Protein AF-A0A1I7KLM2-F1 (afdb_monomer_lite)

Sequence (116 aa):
MEIRLKRVYLLSVEEAGDYIFTPDGVVVLLENGHFRLYCPNASHNRYRAALNKFTWEELERGVVFRDTGIRLADITPDIHRRGWMDTSSIPALLAHLYQENPKHLHFLRRLVSSPQ

Secondary structure (DSSP, 8-state):
-PPBEEEEEEEEEE-TT--S-EEEEEEEEETTS-EEEE--TTTHHHHHHHHHHS-HHHHHH-EEETTEEEEEEE-HHHHHHTT--BGGGHHHHHHHHHHH-TTTTGGGHHHHSS--

Radius of gyration: 13.84 Å; chains: 1; bounding box: 32×23×38 Å

Foldseek 3Di:
DFWWFPFKWFKFKAAQPRPDTFGFWIWTAIPVRDIDIQGDPVCVVVVVVVPVPDDLVDQQVWDAGPRMIIHIDTPRVVCVVVVQTTPVSVLVVLLVVCVVPVPNSVSSCVSNVDDD

pLDDT: mean 91.65, std 9.65, range [42.0, 98.12]

Structure (mmCIF, N/CA/C/O backbone):
data_AF-A0A1I7KLM2-F1
#
_entry.id   AF-A0A1I7KLM2-F1
#
loop_
_atom_site.group_PDB
_atom_site.id
_atom_site.type_symbol
_atom_site.label_atom_id
_atom_site.label_alt_id
_atom_site.label_comp_id
_atom_site.label_asym_id
_atom_site.label_entity_id
_atom_site.label_seq_id
_atom_site.pdbx_PDB_ins_code
_atom_site.Cartn_x
_atom_site.Cartn_y
_atom_site.Cartn_z
_atom_site.occupancy
_atom_site.B_iso_or_equiv
_atom_site.auth_seq_id
_atom_site.auth_comp_id
_atom_site.auth_asym_id
_atom_site.auth_atom_id
_atom_site.pdbx_PDB_model_num
ATOM 1 N N . MET A 1 1 ? 16.232 8.353 -15.707 1.00 58.91 1 MET A N 1
ATOM 2 C CA . MET A 1 1 ? 16.314 7.266 -14.710 1.00 58.91 1 MET A CA 1
ATOM 3 C C . MET A 1 1 ? 14.901 6.869 -14.362 1.00 58.91 1 MET A C 1
ATOM 5 O O . MET A 1 1 ? 14.142 7.720 -13.917 1.00 58.91 1 MET A O 1
ATOM 9 N N . GLU A 1 2 ? 14.534 5.628 -14.649 1.00 75.25 2 GLU A N 1
ATOM 10 C CA . GLU A 1 2 ? 13.242 5.087 -14.242 1.00 75.25 2 GLU A CA 1
ATOM 11 C C . GLU A 1 2 ? 13.281 4.816 -12.736 1.00 75.25 2 GLU A C 1
ATOM 13 O O . GLU A 1 2 ? 14.256 4.263 -12.226 1.00 75.25 2 GLU A O 1
ATOM 18 N N . ILE A 1 3 ? 12.277 5.296 -12.002 1.00 86.44 3 ILE A N 1
ATOM 19 C CA . ILE A 1 3 ? 12.204 5.071 -10.557 1.00 86.44 3 ILE A CA 1
ATOM 20 C C . ILE A 1 3 ? 11.733 3.634 -10.344 1.00 86.44 3 ILE A C 1
ATOM 22 O O . ILE A 1 3 ? 10.710 3.234 -10.910 1.00 86.44 3 ILE A O 1
ATOM 26 N N . ARG A 1 4 ? 12.459 2.889 -9.511 1.00 92.88 4 ARG A N 1
ATOM 27 C CA . ARG A 1 4 ? 12.127 1.514 -9.138 1.00 92.88 4 ARG A CA 1
ATOM 28 C C . ARG A 1 4 ? 11.270 1.440 -7.885 1.00 92.88 4 ARG A C 1
ATOM 30 O O . ARG A 1 4 ? 11.297 2.319 -7.014 1.00 92.88 4 ARG A O 1
ATOM 37 N N . LEU A 1 5 ? 10.499 0.365 -7.813 1.00 94.44 5 LEU A N 1
ATOM 38 C CA . LEU A 1 5 ? 9.744 -0.032 -6.641 1.00 94.44 5 LEU A CA 1
ATOM 39 C C . LEU A 1 5 ? 10.707 -0.703 -5.660 1.00 94.44 5 LEU A C 1
ATOM 41 O O . LEU A 1 5 ? 11.420 -1.635 -6.015 1.00 94.44 5 LEU A O 1
ATOM 45 N N . LYS A 1 6 ? 10.716 -0.239 -4.416 1.00 95.50 6 LYS A N 1
ATOM 46 C CA . LYS A 1 6 ? 11.459 -0.862 -3.320 1.00 95.50 6 LYS A CA 1
ATOM 47 C C . LYS A 1 6 ? 10.643 -1.974 -2.673 1.00 95.50 6 LYS A C 1
ATOM 49 O O . LYS A 1 6 ? 11.168 -3.057 -2.440 1.00 95.50 6 LYS A O 1
ATOM 54 N N . ARG A 1 7 ? 9.379 -1.686 -2.347 1.00 96.94 7 ARG A N 1
ATOM 55 C CA . ARG A 1 7 ? 8.435 -2.644 -1.760 1.00 96.94 7 ARG A CA 1
ATOM 56 C C . ARG A 1 7 ? 7.014 -2.372 -2.225 1.00 96.94 7 ARG A C 1
ATOM 58 O O . ARG A 1 7 ? 6.655 -1.229 -2.511 1.00 96.94 7 ARG A O 1
ATOM 65 N N . VAL A 1 8 ? 6.203 -3.417 -2.254 1.00 97.12 8 VAL A N 1
ATOM 66 C CA . VAL A 1 8 ? 4.768 -3.337 -2.505 1.00 97.12 8 VAL A CA 1
ATOM 67 C C . VAL A 1 8 ? 4.050 -4.056 -1.380 1.00 97.12 8 VAL A C 1
ATOM 69 O O . VAL A 1 8 ? 4.354 -5.205 -1.072 1.00 97.12 8 VAL A O 1
ATOM 72 N N . TYR A 1 9 ? 3.076 -3.375 -0.794 1.00 98.12 9 TYR A N 1
ATOM 73 C CA . TYR A 1 9 ? 2.285 -3.891 0.304 1.00 98.12 9 TYR A CA 1
ATOM 74 C C . TYR A 1 9 ? 0.807 -3.914 -0.035 1.00 98.12 9 TYR A C 1
ATOM 76 O O . TYR A 1 9 ? 0.273 -2.964 -0.616 1.00 98.12 9 TYR A O 1
ATOM 84 N N . LEU A 1 10 ? 0.137 -4.958 0.434 1.00 97.62 10 LEU A N 1
ATOM 85 C CA . LEU A 1 10 ? -1.303 -4.946 0.619 1.00 97.62 10 LEU A CA 1
ATOM 86 C C . LEU A 1 10 ? -1.599 -4.380 2.013 1.00 97.62 10 LEU A C 1
ATOM 88 O O . LEU A 1 10 ? -1.110 -4.903 3.013 1.00 97.62 10 LEU A O 1
ATOM 92 N N . LEU A 1 11 ? -2.362 -3.292 2.072 1.00 97.75 11 LEU A N 1
ATOM 93 C CA . LEU A 1 11 ? -2.841 -2.704 3.318 1.00 97.75 11 LEU A CA 1
ATOM 94 C C . LEU A 1 11 ? -4.179 -3.339 3.662 1.00 97.75 11 LEU A C 1
ATOM 96 O O . LEU A 1 11 ? -5.137 -3.216 2.898 1.00 97.75 11 LEU A O 1
ATOM 100 N N . SER A 1 12 ? -4.236 -3.972 4.825 1.00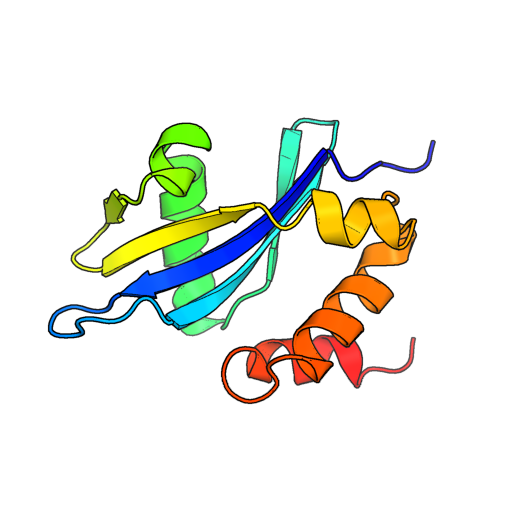 96.81 12 SER A N 1
ATOM 101 C CA . SER A 1 12 ? -5.455 -4.543 5.377 1.00 96.81 12 SER A CA 1
ATOM 102 C C . SER A 1 12 ? -5.849 -3.825 6.656 1.00 96.81 12 SER A C 1
ATOM 104 O O . SER A 1 12 ? -4.989 -3.397 7.433 1.00 96.81 12 SER A O 1
ATOM 106 N N . VAL A 1 13 ? -7.155 -3.719 6.874 1.00 95.00 13 VAL A N 1
ATOM 107 C CA . VAL A 1 13 ? -7.735 -3.100 8.061 1.00 95.00 13 VAL A CA 1
ATOM 108 C C . VAL A 1 13 ? -8.648 -4.055 8.803 1.00 95.00 13 VAL A C 1
ATOM 110 O O . VAL A 1 13 ? -9.310 -4.895 8.201 1.00 95.00 13 VAL A O 1
ATOM 113 N N . GLU A 1 14 ? -8.669 -3.899 10.113 1.00 94.31 14 GLU A N 1
ATOM 114 C CA . GLU A 1 14 ? -9.613 -4.518 11.031 1.00 94.31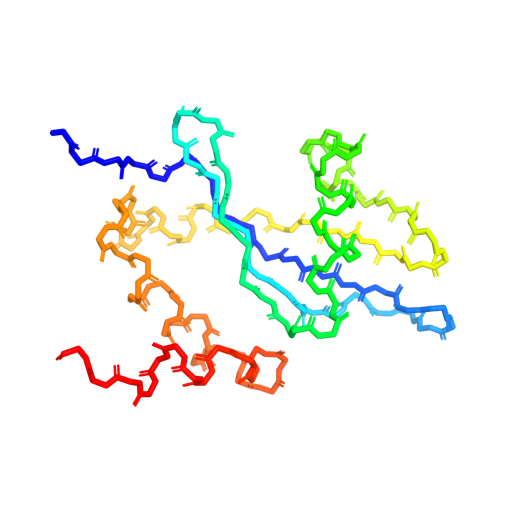 14 GLU A CA 1
ATOM 115 C C . GLU A 1 14 ? -10.363 -3.363 11.701 1.00 94.31 14 GLU A C 1
ATOM 117 O O . GLU A 1 14 ? -9.770 -2.589 12.459 1.00 94.31 14 GLU A O 1
ATOM 122 N N . GLU A 1 15 ? -11.630 -3.159 11.340 1.00 86.12 15 GLU A N 1
ATOM 123 C CA . GLU A 1 15 ? -12.442 -2.122 11.978 1.00 86.12 15 GLU A CA 1
ATOM 124 C C . GLU A 1 15 ? -12.868 -2.575 13.382 1.00 86.12 15 GLU A C 1
ATOM 126 O O . GLU A 1 15 ? -12.842 -3.758 13.724 1.00 86.12 15 GLU A O 1
ATOM 131 N N . ALA A 1 16 ? -13.239 -1.620 14.233 1.00 78.56 16 ALA A N 1
ATOM 132 C CA . ALA A 1 16 ? -13.622 -1.917 15.607 1.00 78.56 16 ALA A CA 1
ATOM 133 C C . ALA A 1 16 ? -14.823 -2.882 15.657 1.00 78.56 16 ALA A C 1
ATOM 135 O O . ALA A 1 16 ? -15.924 -2.542 15.225 1.00 78.56 16 ALA A O 1
ATOM 136 N N . GLY A 1 17 ? -14.609 -4.067 16.230 1.00 74.38 17 GLY A N 1
ATOM 137 C CA . GLY A 1 17 ? -15.625 -5.119 16.331 1.00 74.38 17 GLY A CA 1
ATOM 138 C C . GLY A 1 17 ? -15.564 -6.169 15.219 1.00 74.38 17 GLY A C 1
ATOM 139 O O . GLY A 1 17 ? -16.287 -7.162 15.308 1.00 74.38 17 GLY A O 1
ATOM 140 N N . ASP A 1 18 ? -14.686 -5.994 14.230 1.00 82.00 18 ASP A N 1
ATOM 141 C CA . ASP A 1 18 ? -14.316 -7.060 13.306 1.00 82.00 18 ASP A CA 1
ATOM 142 C C . ASP A 1 18 ? -13.251 -7.970 13.934 1.00 82.00 18 ASP A C 1
ATOM 144 O O . ASP A 1 18 ? -12.533 -7.583 14.853 1.00 82.00 18 ASP A O 1
ATOM 148 N N . TYR A 1 19 ? -13.158 -9.198 13.421 1.00 79.94 19 TYR A N 1
ATOM 149 C CA . TYR A 1 19 ? -12.140 -10.187 13.811 1.00 79.94 19 TYR A CA 1
ATOM 150 C C . TYR A 1 19 ? -11.216 -10.562 12.642 1.00 79.94 19 TYR A C 1
ATOM 152 O O . TYR A 1 19 ? -10.479 -11.549 12.708 1.00 79.94 19 TYR A O 1
ATOM 160 N N . ILE A 1 20 ? -11.334 -9.858 11.510 1.00 87.44 20 ILE A N 1
ATOM 161 C CA . ILE A 1 20 ? -10.683 -10.222 10.250 1.00 87.44 20 ILE A CA 1
ATOM 162 C C . ILE A 1 20 ? -10.089 -8.976 9.600 1.00 87.44 20 ILE A C 1
ATOM 164 O O . ILE A 1 20 ? -10.795 -8.022 9.279 1.00 87.44 20 ILE A O 1
ATOM 168 N N . PHE A 1 21 ? -8.790 -9.045 9.309 1.00 89.12 21 PHE A N 1
ATOM 169 C CA . PHE A 1 21 ? -8.114 -8.063 8.473 1.00 89.12 21 PHE A CA 1
ATOM 170 C C . PHE A 1 21 ? -8.569 -8.187 7.021 1.00 89.12 21 PHE A C 1
ATOM 172 O O . PHE A 1 21 ? -8.287 -9.178 6.343 1.00 89.12 21 PHE A O 1
ATOM 179 N N . THR A 1 22 ? -9.215 -7.141 6.527 1.00 92.62 22 THR A N 1
ATOM 180 C CA . THR A 1 22 ? -9.728 -7.062 5.165 1.00 92.62 22 THR A CA 1
ATOM 181 C C . THR A 1 22 ? -8.860 -6.124 4.326 1.00 92.62 22 THR A C 1
ATOM 183 O O . THR A 1 22 ? -8.578 -5.014 4.777 1.00 92.62 22 THR A O 1
ATOM 186 N N . PRO A 1 23 ? -8.426 -6.517 3.113 1.00 94.50 23 PRO A N 1
ATOM 187 C CA . PRO A 1 23 ? -7.676 -5.625 2.233 1.00 94.50 23 PRO A CA 1
ATOM 188 C C . PRO A 1 23 ? -8.461 -4.349 1.908 1.00 94.50 23 PRO A C 1
ATOM 190 O O . PRO A 1 23 ? -9.594 -4.430 1.438 1.00 94.50 23 PRO A O 1
ATOM 193 N N . ASP A 1 24 ? -7.842 -3.187 2.114 1.00 94.94 24 ASP A N 1
ATOM 194 C CA . ASP A 1 24 ? -8.454 -1.872 1.861 1.00 94.94 24 ASP A CA 1
ATOM 195 C C . ASP A 1 24 ? -7.484 -0.856 1.228 1.00 94.94 24 ASP A C 1
ATOM 197 O O . ASP A 1 24 ? -7.796 0.320 1.029 1.00 94.94 24 ASP A O 1
ATOM 201 N N . GLY A 1 25 ? -6.276 -1.292 0.869 1.00 96.31 25 GLY A N 1
ATOM 202 C CA . GLY A 1 25 ? -5.330 -0.444 0.162 1.00 96.31 25 GLY A CA 1
ATOM 203 C C . GLY A 1 25 ? -4.157 -1.198 -0.446 1.00 96.31 25 GLY A C 1
ATOM 204 O O . GLY A 1 25 ? -3.870 -2.339 -0.102 1.00 96.31 25 GLY A O 1
ATOM 205 N N . VAL A 1 26 ? -3.446 -0.523 -1.341 1.00 97.50 26 VAL A N 1
ATOM 206 C CA . VAL A 1 26 ? -2.153 -0.946 -1.882 1.00 97.50 26 VAL A CA 1
ATOM 207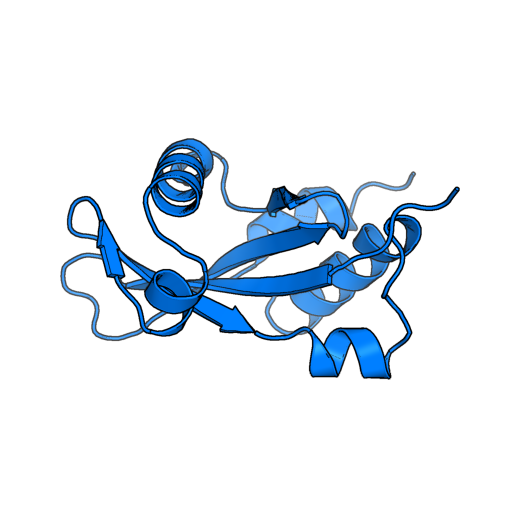 C C . VAL A 1 26 ? -1.160 0.183 -1.642 1.00 97.50 26 VAL A C 1
ATOM 209 O O . VAL A 1 26 ? -1.426 1.336 -1.997 1.00 97.50 26 VAL A O 1
ATOM 212 N N . VAL A 1 27 ? -0.016 -0.138 -1.045 1.00 97.88 27 VAL A N 1
ATOM 213 C CA . VAL A 1 27 ? 1.071 0.816 -0.808 1.00 97.88 27 VAL A CA 1
ATOM 214 C C . VAL A 1 27 ? 2.264 0.422 -1.658 1.00 97.88 27 VAL A C 1
ATOM 216 O O . VAL A 1 27 ? 2.737 -0.707 -1.597 1.00 97.88 27 VAL A O 1
ATOM 219 N N . VAL A 1 28 ? 2.769 1.364 -2.443 1.00 97.50 28 VAL A N 1
ATOM 220 C CA . VAL A 1 28 ? 3.957 1.183 -3.278 1.00 97.50 28 VAL A CA 1
ATOM 221 C C . VAL A 1 28 ? 5.054 2.088 -2.737 1.00 97.50 28 VAL A C 1
ATOM 223 O O . VAL A 1 28 ? 4.956 3.308 -2.856 1.00 97.50 28 VAL A O 1
ATOM 226 N N . LEU A 1 29 ? 6.084 1.500 -2.137 1.00 96.75 29 LEU A N 1
ATOM 227 C CA . LEU A 1 29 ? 7.270 2.199 -1.653 1.00 96.75 29 LEU A CA 1
ATOM 228 C C . LEU A 1 29 ? 8.320 2.242 -2.765 1.00 96.75 29 LEU A C 1
ATOM 230 O O . LEU A 1 29 ? 8.664 1.211 -3.335 1.00 96.75 29 LEU A O 1
ATOM 234 N N . LEU A 1 30 ? 8.839 3.425 -3.064 1.00 95.69 30 LEU A N 1
ATOM 235 C CA . LEU A 1 30 ? 9.847 3.667 -4.095 1.00 95.69 30 LEU A CA 1
ATOM 236 C C . LEU A 1 30 ? 11.256 3.660 -3.485 1.00 95.69 30 LEU A C 1
ATOM 238 O O . LEU A 1 30 ? 11.431 3.901 -2.288 1.00 95.69 30 LEU A O 1
ATOM 242 N N . GLU A 1 31 ? 12.282 3.420 -4.304 1.00 93.69 31 GLU A N 1
ATOM 243 C CA . GLU A 1 31 ? 13.683 3.410 -3.839 1.00 93.69 31 GLU A CA 1
ATOM 244 C C . GLU A 1 31 ? 14.143 4.745 -3.235 1.00 93.69 31 GLU A C 1
ATOM 246 O O . GLU A 1 31 ? 14.966 4.762 -2.325 1.00 93.69 31 GLU A O 1
ATOM 251 N N . ASN A 1 32 ? 13.556 5.860 -3.671 1.00 91.56 32 ASN A N 1
ATOM 252 C CA . ASN A 1 32 ? 13.832 7.195 -3.136 1.00 91.56 32 ASN A CA 1
ATOM 253 C C . ASN A 1 32 ? 13.141 7.486 -1.786 1.00 91.56 32 ASN A C 1
ATOM 255 O O . ASN A 1 32 ? 13.176 8.618 -1.312 1.00 91.56 32 ASN A O 1
ATOM 259 N N . GLY A 1 33 ? 12.479 6.494 -1.181 1.00 88.88 33 GLY A N 1
ATOM 260 C CA . GLY A 1 33 ? 11.810 6.612 0.116 1.00 88.88 33 GLY A CA 1
ATOM 261 C C . GLY A 1 33 ? 10.402 7.210 0.062 1.00 88.88 33 GLY A C 1
ATOM 262 O O . GLY A 1 33 ? 9.690 7.168 1.064 1.00 88.88 33 GLY A O 1
ATOM 263 N N . HIS A 1 34 ? 9.955 7.715 -1.091 1.00 93.75 34 HIS A N 1
ATOM 264 C CA . HIS A 1 34 ? 8.565 8.128 -1.267 1.00 93.75 34 HIS A CA 1
ATOM 265 C C . HIS A 1 34 ? 7.651 6.911 -1.413 1.00 93.75 34 HIS A C 1
ATOM 267 O O . HIS A 1 34 ? 8.039 5.895 -1.983 1.00 93.75 34 HIS A O 1
ATOM 273 N N . PHE A 1 35 ? 6.401 7.033 -0.967 1.00 96.31 35 PHE A N 1
ATOM 274 C CA . PHE A 1 35 ? 5.384 6.010 -1.191 1.00 96.31 35 PHE A CA 1
ATOM 275 C C . PHE A 1 35 ? 4.166 6.570 -1.928 1.00 96.31 35 PHE A C 1
ATOM 277 O O . PHE A 1 35 ? 3.840 7.758 -1.838 1.00 96.31 35 PHE A O 1
ATOM 284 N N . ARG A 1 36 ? 3.470 5.688 -2.644 1.00 96.25 36 ARG A N 1
ATOM 285 C CA . ARG A 1 36 ? 2.149 5.926 -3.232 1.00 96.25 36 ARG A CA 1
ATOM 286 C C . ARG A 1 36 ? 1.131 5.040 -2.526 1.00 96.25 36 ARG A C 1
ATOM 288 O O . ARG A 1 36 ? 1.397 3.865 -2.299 1.00 96.25 36 ARG A O 1
ATOM 295 N N . LEU A 1 37 ? -0.019 5.612 -2.185 1.00 97.12 37 LEU A N 1
ATOM 296 C CA . LEU A 1 37 ? -1.129 4.917 -1.539 1.00 97.12 37 LEU A CA 1
ATOM 297 C C . LEU A 1 37 ? -2.324 4.897 -2.493 1.00 97.12 37 LEU A C 1
ATOM 299 O O . LEU A 1 37 ? -2.777 5.946 -2.949 1.00 97.12 37 LEU A O 1
ATOM 303 N N . TYR A 1 38 ? -2.845 3.704 -2.748 1.00 96.56 38 TYR A N 1
ATOM 304 C CA . TYR A 1 38 ? -4.068 3.474 -3.503 1.00 96.56 38 TYR A CA 1
ATOM 305 C C . TYR A 1 38 ? -5.093 2.858 -2.559 1.00 96.56 38 TYR A C 1
ATOM 307 O O . TYR A 1 38 ? -4.896 1.745 -2.089 1.00 96.56 38 TYR A O 1
ATOM 315 N N . CYS A 1 39 ? -6.165 3.578 -2.251 1.00 95.50 39 CYS A N 1
ATOM 316 C CA . CYS A 1 39 ? -7.213 3.134 -1.331 1.00 95.50 39 CYS A CA 1
ATOM 317 C C . CYS A 1 39 ? -8.527 3.882 -1.627 1.00 95.50 39 CYS A C 1
ATOM 319 O O . CYS A 1 39 ? -8.531 4.802 -2.464 1.00 95.50 39 CYS A O 1
ATOM 321 N N . PRO A 1 40 ? -9.639 3.552 -0.947 1.00 94.00 40 PRO A N 1
ATOM 322 C CA . PRO A 1 40 ? -10.851 4.358 -0.996 1.00 94.00 40 PRO A CA 1
ATOM 323 C C . PRO A 1 40 ? -10.593 5.810 -0.574 1.00 94.00 40 PRO A C 1
ATOM 325 O O . PRO A 1 40 ? -9.812 6.087 0.340 1.00 94.00 40 PRO A O 1
ATOM 328 N N . ASN A 1 41 ? -11.289 6.752 -1.219 1.00 90.25 41 ASN A N 1
ATOM 329 C CA . ASN A 1 41 ? -11.126 8.184 -0.941 1.00 90.25 41 ASN A CA 1
ATOM 330 C C . ASN A 1 41 ? -11.444 8.534 0.523 1.00 90.25 41 ASN A C 1
ATOM 332 O O . ASN A 1 41 ? -10.739 9.346 1.116 1.00 90.25 41 ASN A O 1
ATOM 336 N N . ALA A 1 42 ? -12.472 7.906 1.105 1.00 91.44 42 ALA A N 1
ATOM 337 C CA . ALA A 1 42 ? -12.888 8.149 2.488 1.00 91.44 42 ALA A CA 1
ATOM 338 C C . ALA A 1 42 ? -11.781 7.810 3.504 1.00 91.44 42 ALA A C 1
ATOM 340 O O . ALA A 1 42 ? -11.608 8.515 4.496 1.00 91.44 42 ALA A O 1
ATOM 341 N N . SER A 1 43 ? -10.981 6.781 3.217 1.00 93.12 43 SER A N 1
ATOM 342 C CA . SER A 1 43 ? -9.947 6.277 4.124 1.00 93.12 43 SER A CA 1
ATOM 343 C C . SER A 1 43 ? -8.556 6.868 3.872 1.00 93.12 43 SER A C 1
ATOM 345 O O . SER A 1 43 ? -7.654 6.706 4.696 1.00 93.12 43 SER A O 1
ATOM 347 N N . HIS A 1 44 ? -8.365 7.590 2.762 1.00 94.75 44 HIS A N 1
ATOM 348 C CA . HIS A 1 44 ? -7.047 8.034 2.299 1.00 94.75 44 HIS A CA 1
ATOM 349 C C . HIS A 1 44 ? -6.271 8.843 3.342 1.00 94.75 44 HIS A C 1
ATOM 351 O O . HIS A 1 44 ? -5.104 8.559 3.611 1.00 94.75 44 HIS A O 1
ATOM 357 N N . ASN A 1 45 ? -6.913 9.824 3.981 1.00 95.69 45 ASN A N 1
ATOM 358 C CA . ASN A 1 45 ? -6.244 10.657 4.982 1.00 95.69 45 ASN A CA 1
ATOM 359 C C . ASN A 1 45 ? -5.879 9.867 6.245 1.00 95.69 45 ASN A C 1
ATOM 361 O O . ASN A 1 45 ? -4.814 10.093 6.816 1.00 95.69 45 ASN A O 1
ATOM 365 N N . ARG A 1 46 ? -6.731 8.919 6.658 1.00 95.50 46 ARG A N 1
ATOM 366 C CA . ARG A 1 46 ? -6.489 8.049 7.818 1.00 95.50 46 ARG A CA 1
ATOM 367 C C . ARG A 1 46 ? -5.275 7.156 7.572 1.00 95.50 46 ARG A C 1
ATOM 369 O O . ARG A 1 46 ? -4.352 7.158 8.382 1.00 95.50 46 ARG A O 1
ATOM 376 N N . TYR A 1 47 ? -5.233 6.467 6.433 1.00 96.50 47 TYR A N 1
ATOM 377 C CA . TYR A 1 47 ? -4.126 5.567 6.100 1.00 96.50 47 TYR A CA 1
ATOM 378 C C . TYR A 1 47 ? -2.837 6.326 5.838 1.00 96.50 47 TYR A C 1
ATOM 380 O O . TYR A 1 47 ? -1.796 5.952 6.365 1.00 96.50 47 TYR A O 1
ATOM 388 N N . ARG A 1 48 ? -2.892 7.453 5.123 1.00 97.12 48 ARG A N 1
ATOM 389 C CA . ARG A 1 48 ? -1.720 8.315 4.947 1.00 97.12 48 ARG A CA 1
ATOM 390 C C . ARG A 1 48 ? -1.165 8.794 6.290 1.00 97.12 48 ARG A C 1
ATOM 392 O O . ARG A 1 48 ? 0.050 8.830 6.451 1.00 97.12 48 ARG A O 1
ATOM 399 N N . ALA A 1 49 ? -2.016 9.158 7.249 1.00 97.19 49 ALA A N 1
ATOM 400 C CA . ALA A 1 49 ? -1.562 9.552 8.582 1.00 97.19 49 ALA A CA 1
ATOM 401 C C . ALA A 1 49 ? -0.904 8.383 9.335 1.00 97.19 49 ALA A C 1
ATOM 403 O O . ALA A 1 49 ? 0.155 8.576 9.924 1.00 97.19 49 ALA A O 1
ATOM 404 N N . ALA A 1 50 ? -1.478 7.177 9.268 1.00 96.94 50 ALA A N 1
ATOM 405 C CA . ALA A 1 50 ? -0.892 5.981 9.876 1.00 96.94 50 ALA A CA 1
ATOM 406 C C . ALA A 1 50 ? 0.479 5.636 9.269 1.00 96.94 50 ALA A C 1
ATOM 408 O O . ALA A 1 50 ? 1.448 5.470 10.005 1.00 96.94 50 ALA A O 1
ATOM 409 N N . LEU A 1 51 ? 0.582 5.627 7.934 1.00 97.31 51 LEU A N 1
ATOM 410 C CA . LEU A 1 51 ? 1.816 5.332 7.195 1.00 97.31 51 LEU A CA 1
ATOM 411 C C . LEU A 1 51 ? 2.956 6.321 7.481 1.00 97.31 51 LEU A C 1
ATOM 413 O O . LEU A 1 51 ? 4.117 5.968 7.329 1.00 97.31 51 LEU A O 1
ATOM 417 N N . ASN A 1 52 ? 2.640 7.557 7.878 1.00 96.88 52 ASN A N 1
ATOM 418 C CA . ASN A 1 52 ? 3.651 8.538 8.286 1.00 96.88 52 ASN A CA 1
ATOM 419 C C . ASN A 1 52 ? 3.985 8.476 9.783 1.00 96.88 52 ASN A C 1
ATOM 421 O O . ASN A 1 52 ? 4.997 9.032 10.199 1.00 96.88 52 ASN A O 1
ATOM 425 N N . LYS A 1 53 ? 3.119 7.871 10.604 1.00 97.50 53 LYS A N 1
ATOM 426 C CA . LYS A 1 53 ? 3.285 7.821 12.061 1.00 97.50 53 LYS A CA 1
ATOM 427 C C . LYS A 1 53 ? 4.121 6.626 12.508 1.00 97.50 53 LYS A C 1
ATOM 429 O O . LYS A 1 53 ? 4.890 6.761 13.453 1.00 97.50 53 LYS A O 1
ATOM 434 N N . PHE A 1 54 ? 3.924 5.477 11.871 1.00 97.56 54 PHE A N 1
ATOM 435 C CA . PHE A 1 54 ? 4.555 4.216 12.250 1.00 97.56 54 PHE A CA 1
ATOM 436 C C . PHE A 1 54 ? 5.626 3.813 11.242 1.00 97.56 54 PHE A C 1
ATOM 438 O O . PHE A 1 54 ? 5.554 4.149 10.060 1.00 97.56 54 PHE A O 1
ATOM 445 N N . THR A 1 55 ? 6.613 3.063 11.712 1.00 96.56 55 THR A N 1
ATOM 446 C CA . THR A 1 55 ? 7.623 2.444 10.854 1.00 96.56 55 THR A CA 1
ATOM 447 C C . THR A 1 55 ? 7.016 1.312 10.021 1.00 96.56 55 THR A C 1
ATOM 449 O O . THR A 1 55 ? 6.003 0.714 10.390 1.00 96.56 55 THR A O 1
ATOM 452 N N . TRP A 1 56 ? 7.655 0.970 8.898 1.00 95.81 56 TRP A N 1
ATOM 453 C CA . TRP A 1 56 ? 7.220 -0.149 8.052 1.00 95.81 56 TRP A CA 1
ATOM 454 C C . TRP A 1 56 ? 7.175 -1.477 8.823 1.00 95.81 56 TRP A C 1
ATOM 456 O O . TRP A 1 56 ? 6.223 -2.231 8.674 1.00 95.81 56 TRP A O 1
ATOM 466 N N . GLU A 1 57 ? 8.143 -1.721 9.710 1.00 96.44 57 GLU A N 1
ATOM 467 C CA . GLU A 1 57 ? 8.213 -2.930 10.544 1.00 96.44 57 GLU A CA 1
ATOM 468 C C . GLU A 1 57 ? 7.086 -3.005 11.586 1.00 96.44 57 GLU A C 1
ATOM 470 O O . GLU A 1 57 ? 6.599 -4.085 11.921 1.00 96.44 57 GLU A O 1
ATOM 475 N N . GLU A 1 58 ? 6.658 -1.870 12.141 1.00 97.81 58 GLU A N 1
ATOM 476 C CA . GLU A 1 58 ? 5.475 -1.821 13.009 1.00 97.81 58 GLU A CA 1
ATOM 477 C C . GLU A 1 58 ? 4.206 -2.105 12.208 1.00 97.81 58 GLU A C 1
ATOM 479 O O . GLU A 1 58 ? 3.394 -2.934 12.611 1.00 97.81 58 GLU A O 1
ATOM 484 N N . LEU A 1 59 ? 4.063 -1.479 11.041 1.00 97.38 59 LEU A N 1
ATOM 485 C CA . LEU A 1 59 ? 2.913 -1.676 10.163 1.00 97.38 59 LEU A CA 1
ATOM 486 C C . LEU A 1 59 ? 2.807 -3.123 9.651 1.00 97.38 59 LEU A C 1
ATOM 488 O O . LEU A 1 59 ? 1.703 -3.647 9.542 1.00 97.38 59 LEU A O 1
ATOM 492 N N . GLU A 1 60 ? 3.924 -3.798 9.378 1.00 97.06 60 GLU A N 1
ATOM 493 C CA . GLU A 1 60 ? 3.955 -5.219 8.992 1.00 97.06 60 GLU A CA 1
ATOM 494 C C . GLU A 1 60 ? 3.512 -6.151 10.136 1.00 97.06 60 GLU A C 1
ATOM 496 O O . GLU A 1 60 ? 2.794 -7.137 9.917 1.00 97.06 60 GLU A O 1
ATOM 501 N N . ARG A 1 61 ? 3.896 -5.816 11.376 1.00 96.44 61 ARG A N 1
ATOM 502 C CA . ARG A 1 61 ? 3.446 -6.524 12.588 1.00 96.44 61 ARG A CA 1
ATOM 503 C C . ARG A 1 61 ? 1.976 -6.260 12.914 1.00 96.44 61 ARG A C 1
ATOM 505 O O . ARG A 1 61 ? 1.331 -7.121 13.504 1.00 96.44 61 ARG A O 1
ATOM 512 N N . GLY A 1 62 ? 1.451 -5.121 12.476 1.00 96.06 62 GLY A N 1
ATOM 513 C CA . GLY A 1 62 ? 0.100 -4.660 12.763 1.00 96.06 62 GLY A CA 1
ATOM 514 C C . GLY A 1 62 ? 0.088 -3.657 13.916 1.00 96.06 62 GLY A C 1
ATOM 515 O O . GLY A 1 62 ? 0.718 -3.865 14.953 1.00 96.06 62 GLY A O 1
ATOM 516 N N . VAL A 1 63 ? -0.640 -2.559 13.733 1.00 96.12 63 VAL A N 1
ATOM 517 C CA . VAL A 1 63 ? -0.784 -1.473 14.713 1.00 96.12 63 VAL A CA 1
ATOM 518 C C . VAL A 1 63 ? -2.246 -1.092 14.870 1.00 96.12 63 VAL A C 1
ATOM 520 O O . VAL A 1 63 ? -3.030 -1.236 13.938 1.00 96.12 63 VAL A O 1
ATOM 523 N N . VAL A 1 64 ? -2.609 -0.530 16.019 1.00 95.38 64 VAL A N 1
ATOM 524 C CA . VAL A 1 64 ? -3.916 0.113 16.200 1.00 95.38 64 VAL A CA 1
ATOM 525 C C . VAL A 1 64 ? -3.754 1.619 16.028 1.00 95.38 64 VAL A C 1
ATOM 527 O O . VAL A 1 64 ? -2.917 2.254 16.676 1.00 95.38 64 VAL A O 1
ATOM 530 N N . PHE A 1 65 ? -4.560 2.212 15.152 1.00 95.06 65 PHE A N 1
ATOM 531 C CA . PHE A 1 65 ? -4.564 3.647 14.904 1.00 95.06 65 PHE A CA 1
ATOM 532 C C . PHE A 1 65 ? -5.992 4.179 14.818 1.00 95.06 65 PHE A C 1
ATOM 534 O O . PHE A 1 65 ? -6.700 3.898 13.856 1.00 95.06 65 PHE A O 1
ATOM 541 N N . ARG A 1 66 ? -6.380 5.011 15.797 1.00 92.38 66 ARG A N 1
ATOM 542 C CA . ARG A 1 66 ? -7.742 5.569 15.911 1.00 92.38 66 ARG A CA 1
ATOM 543 C C . ARG A 1 66 ? -8.809 4.465 15.895 1.00 92.38 66 ARG A C 1
ATOM 545 O O . ARG A 1 66 ? -9.715 4.507 15.074 1.00 92.38 66 ARG A O 1
ATOM 552 N N . ASP A 1 67 ? -8.622 3.469 16.759 1.00 90.50 67 ASP A N 1
ATOM 553 C CA . ASP A 1 67 ? -9.513 2.313 16.943 1.00 90.50 67 ASP A CA 1
ATOM 554 C C . ASP A 1 67 ? -9.668 1.380 15.726 1.00 90.50 67 ASP A C 1
ATOM 556 O O . ASP A 1 67 ? -10.464 0.449 15.764 1.00 90.50 67 ASP A O 1
ATOM 560 N N . THR A 1 68 ? -8.860 1.569 14.677 1.00 92.31 68 THR A N 1
ATOM 561 C CA . THR A 1 68 ? -8.759 0.654 13.531 1.00 92.31 68 THR A CA 1
ATOM 562 C C . THR A 1 68 ? -7.418 -0.085 13.585 1.00 92.31 68 THR A C 1
ATOM 564 O O . THR A 1 68 ? -6.358 0.546 13.685 1.00 92.31 68 THR A O 1
ATOM 567 N N . GLY A 1 69 ? -7.441 -1.414 13.492 1.00 95.69 69 GLY A N 1
ATOM 568 C CA . GLY A 1 69 ? -6.253 -2.230 13.259 1.00 95.69 69 GLY A CA 1
ATOM 569 C C . GLY A 1 69 ? -5.763 -2.045 11.825 1.00 95.69 69 GLY A C 1
ATOM 570 O O . GLY A 1 69 ? -6.541 -2.139 10.883 1.00 95.69 69 GLY A O 1
ATOM 571 N N . ILE A 1 70 ? -4.478 -1.763 11.629 1.00 96.62 70 ILE A N 1
ATOM 572 C CA . ILE A 1 70 ? -3.854 -1.580 10.314 1.00 96.62 70 ILE A CA 1
ATOM 573 C C . ILE A 1 70 ? -2.660 -2.514 10.218 1.00 96.62 70 ILE A C 1
ATOM 575 O O . ILE A 1 70 ? -1.782 -2.486 11.081 1.00 96.62 70 ILE A O 1
ATOM 579 N N . ARG A 1 71 ? -2.600 -3.299 9.142 1.00 97.62 71 ARG A N 1
ATOM 580 C CA . ARG A 1 71 ? -1.485 -4.203 8.867 1.00 97.62 71 ARG A CA 1
ATOM 581 C C . ARG A 1 71 ? -1.067 -4.152 7.403 1.00 97.62 71 ARG A C 1
ATOM 583 O O . ARG A 1 71 ? -1.913 -4.108 6.512 1.00 97.62 71 ARG A O 1
ATOM 590 N N . LEU A 1 72 ? 0.238 -4.187 7.157 1.00 98.06 72 LEU A N 1
ATOM 591 C CA . LEU A 1 72 ? 0.813 -4.342 5.825 1.00 98.06 72 LEU A CA 1
ATOM 592 C C . LEU A 1 72 ? 1.264 -5.787 5.610 1.00 98.06 72 LEU A C 1
ATOM 594 O O . LEU A 1 72 ? 1.991 -6.347 6.425 1.00 98.06 72 LEU A O 1
ATOM 598 N N . ALA A 1 73 ? 0.855 -6.380 4.496 1.00 97.44 73 ALA A N 1
ATOM 599 C CA . ALA A 1 73 ? 1.401 -7.640 4.010 1.00 97.44 73 ALA A CA 1
ATOM 600 C C . ALA A 1 73 ? 2.356 -7.350 2.850 1.00 97.44 73 ALA A C 1
ATOM 602 O O . ALA A 1 73 ? 1.954 -6.724 1.868 1.00 97.44 73 ALA A O 1
ATOM 603 N N . ASP A 1 74 ? 3.616 -7.772 2.974 1.00 97.19 74 ASP A N 1
ATOM 604 C CA . ASP A 1 74 ? 4.612 -7.617 1.912 1.00 97.19 74 ASP A CA 1
ATOM 605 C C . ASP A 1 74 ? 4.312 -8.588 0.764 1.00 97.19 74 ASP A C 1
ATOM 607 O O . ASP A 1 74 ? 4.388 -9.805 0.924 1.00 97.19 74 ASP A O 1
ATOM 611 N N . ILE A 1 75 ? 3.971 -8.030 -0.397 1.00 96.69 75 ILE A N 1
ATOM 612 C CA . ILE A 1 75 ? 3.720 -8.773 -1.637 1.00 96.69 75 ILE A CA 1
ATOM 613 C C . ILE A 1 75 ? 4.835 -8.548 -2.666 1.00 96.69 75 ILE A C 1
ATOM 615 O O . ILE A 1 75 ? 4.738 -8.991 -3.810 1.00 96.69 75 ILE A O 1
ATOM 619 N N . THR A 1 76 ? 5.926 -7.882 -2.276 1.00 96.12 76 THR A N 1
ATOM 620 C CA . THR A 1 76 ? 7.088 -7.614 -3.134 1.00 96.12 76 THR A CA 1
ATOM 621 C C . THR A 1 76 ? 7.637 -8.873 -3.807 1.00 96.12 76 THR A C 1
ATOM 623 O O . THR A 1 76 ? 7.923 -8.791 -5.001 1.00 96.12 76 THR A O 1
ATOM 626 N N . PRO A 1 77 ? 7.757 -10.044 -3.143 1.00 95.75 77 PRO A N 1
ATOM 627 C CA . PRO A 1 77 ? 8.246 -11.254 -3.806 1.00 95.75 77 PRO A CA 1
ATOM 628 C C . PRO A 1 77 ? 7.397 -11.664 -5.017 1.00 95.75 77 PRO A C 1
ATOM 630 O O . PRO A 1 77 ? 7.937 -12.074 -6.044 1.00 95.75 77 PRO A O 1
ATOM 633 N N . ASP A 1 78 ? 6.077 -11.513 -4.933 1.00 94.38 78 ASP A N 1
ATOM 634 C CA . ASP A 1 78 ? 5.154 -11.873 -6.014 1.00 94.38 78 ASP A CA 1
ATOM 635 C C . ASP A 1 78 ? 5.267 -10.900 -7.182 1.00 94.38 78 ASP A C 1
ATOM 637 O O . ASP A 1 78 ? 5.349 -11.311 -8.340 1.00 94.38 78 ASP A O 1
ATOM 641 N N . ILE A 1 79 ? 5.358 -9.610 -6.869 1.00 93.50 79 ILE A N 1
ATOM 642 C CA . ILE A 1 79 ? 5.566 -8.546 -7.850 1.00 93.50 79 ILE A CA 1
ATOM 643 C C . ILE A 1 79 ? 6.921 -8.693 -8.553 1.00 93.50 79 ILE A C 1
ATOM 645 O O . ILE A 1 79 ? 7.002 -8.595 -9.780 1.00 93.50 79 ILE A O 1
ATOM 649 N N . HIS A 1 80 ? 7.972 -9.005 -7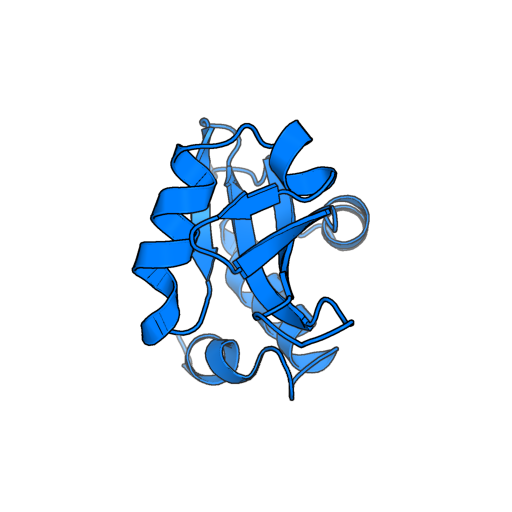.796 1.00 93.38 80 HIS A N 1
ATOM 650 C CA . HIS A 1 80 ? 9.314 -9.222 -8.319 1.00 93.38 80 HIS A CA 1
ATOM 651 C C . HIS A 1 80 ? 9.364 -10.428 -9.262 1.00 93.38 80 HIS A C 1
ATOM 653 O O . HIS A 1 80 ? 9.938 -10.336 -10.345 1.00 93.38 80 HIS A O 1
ATOM 659 N N . ARG A 1 81 ? 8.711 -11.547 -8.908 1.00 94.12 81 ARG A N 1
ATOM 660 C CA . ARG A 1 81 ? 8.611 -12.733 -9.781 1.00 94.12 81 ARG A CA 1
ATOM 661 C C . ARG A 1 81 ? 7.946 -12.436 -11.128 1.00 94.12 81 ARG A C 1
ATOM 663 O O . ARG A 1 81 ? 8.236 -13.119 -12.104 1.00 94.12 81 ARG A O 1
ATOM 670 N N . ARG A 1 82 ? 7.080 -11.423 -11.190 1.00 93.12 82 ARG A N 1
ATOM 671 C CA . ARG A 1 82 ? 6.403 -10.972 -12.418 1.00 93.12 82 ARG A CA 1
ATOM 672 C C . ARG A 1 82 ? 7.196 -9.921 -13.203 1.00 93.12 82 ARG A C 1
ATOM 674 O O . ARG A 1 82 ? 6.780 -9.554 -14.296 1.00 93.12 82 ARG A O 1
ATOM 681 N N . GLY A 1 83 ? 8.322 -9.443 -12.668 1.00 92.75 83 GLY A N 1
ATOM 682 C CA . GLY A 1 83 ? 9.156 -8.415 -13.293 1.00 92.75 83 GLY A CA 1
ATOM 683 C C . GLY A 1 83 ? 8.603 -6.991 -13.174 1.00 92.75 83 GLY A C 1
ATOM 684 O O . GLY A 1 83 ? 9.096 -6.093 -13.845 1.00 92.75 83 GLY A O 1
ATOM 685 N N . TRP A 1 84 ? 7.602 -6.750 -12.324 1.00 94.19 84 TRP A N 1
ATOM 686 C CA . TRP A 1 84 ? 6.941 -5.445 -12.192 1.00 94.19 84 TRP A CA 1
ATOM 687 C C . TRP A 1 84 ? 7.613 -4.550 -11.147 1.00 94.19 84 TRP A C 1
ATOM 689 O O . TRP A 1 84 ? 6.967 -4.065 -10.220 1.00 94.19 84 TRP A O 1
ATOM 699 N N . MET A 1 85 ? 8.923 -4.349 -11.281 1.00 93.56 85 MET A N 1
ATOM 700 C CA . MET A 1 85 ? 9.735 -3.600 -10.310 1.00 93.56 85 MET A CA 1
ATOM 701 C C . MET A 1 85 ? 9.989 -2.144 -10.707 1.00 93.56 85 MET A C 1
ATOM 703 O O . MET A 1 85 ? 10.617 -1.405 -9.952 1.00 93.56 85 MET A O 1
ATOM 707 N N . ASP A 1 86 ? 9.463 -1.702 -11.845 1.00 94.00 86 ASP A N 1
ATOM 708 C CA . ASP A 1 86 ? 9.572 -0.322 -12.307 1.00 94.00 86 ASP A CA 1
ATOM 709 C C . ASP A 1 86 ? 8.256 0.441 -12.108 1.00 94.00 86 ASP A C 1
ATOM 711 O O . ASP A 1 86 ? 7.160 -0.124 -12.132 1.00 94.00 86 ASP A O 1
ATOM 715 N N . THR A 1 87 ? 8.336 1.761 -11.925 1.00 92.44 87 THR A N 1
ATOM 716 C CA . THR A 1 87 ? 7.136 2.606 -11.755 1.00 92.44 87 THR A CA 1
ATOM 717 C C . THR A 1 87 ? 6.172 2.563 -12.943 1.00 92.44 87 THR A C 1
ATOM 719 O O . THR A 1 87 ? 4.968 2.741 -12.740 1.00 92.44 87 THR A O 1
ATOM 722 N N . SER A 1 88 ? 6.662 2.284 -14.153 1.00 92.44 88 SER A N 1
ATOM 723 C CA . SER A 1 88 ? 5.841 2.051 -15.349 1.00 92.44 88 SER A CA 1
ATOM 724 C C . SER A 1 88 ? 4.953 0.807 -15.237 1.00 92.44 88 SER A C 1
ATOM 726 O O . SER A 1 88 ? 3.903 0.749 -15.870 1.00 92.44 88 SER A O 1
ATOM 728 N N . SER A 1 89 ? 5.318 -0.155 -14.381 1.00 92.88 89 SER A N 1
ATOM 729 C CA . SER A 1 89 ? 4.571 -1.400 -14.162 1.00 92.88 89 SER A CA 1
ATOM 730 C C . SER A 1 89 ? 3.437 -1.267 -13.141 1.00 92.88 89 SER A C 1
ATOM 732 O O . SER A 1 89 ? 2.636 -2.190 -12.993 1.00 92.88 89 SER A O 1
ATOM 734 N N . ILE A 1 90 ? 3.315 -0.126 -12.448 1.00 94.06 90 ILE A N 1
ATOM 735 C CA . ILE A 1 90 ? 2.266 0.094 -11.438 1.00 94.06 90 ILE A CA 1
ATOM 736 C C . ILE A 1 90 ? 0.849 -0.156 -11.995 1.00 94.06 90 ILE A C 1
ATOM 738 O O . ILE A 1 90 ? 0.077 -0.826 -11.311 1.00 94.06 90 ILE A O 1
ATOM 742 N N . PRO A 1 91 ? 0.463 0.307 -13.202 1.00 93.81 91 PRO A N 1
ATOM 743 C CA . PRO A 1 91 ? -0.861 0.009 -13.747 1.00 93.81 91 PRO A CA 1
ATOM 744 C C . PRO A 1 91 ? -1.117 -1.495 -13.918 1.00 93.81 91 PRO A C 1
ATOM 746 O O . PRO A 1 91 ? -2.181 -1.973 -13.531 1.00 93.81 91 PRO A O 1
ATOM 749 N N . ALA A 1 92 ? -0.135 -2.248 -14.429 1.00 92.69 92 ALA A N 1
ATOM 750 C CA . ALA A 1 92 ? -0.239 -3.699 -14.605 1.00 92.69 92 ALA A CA 1
ATOM 751 C C . ALA A 1 92 ? -0.357 -4.427 -13.257 1.00 92.69 92 ALA A C 1
ATOM 753 O O . ALA A 1 92 ? -1.212 -5.295 -13.088 1.00 92.69 92 ALA A O 1
ATOM 754 N N . LEU A 1 93 ? 0.437 -4.002 -12.272 1.00 94.62 93 LEU A N 1
ATOM 755 C CA . LEU A 1 93 ? 0.373 -4.480 -10.895 1.00 94.62 93 LEU A CA 1
ATOM 756 C C . LEU A 1 93 ? -1.008 -4.250 -10.270 1.00 94.62 93 LEU A C 1
ATOM 758 O O . LEU A 1 93 ? -1.592 -5.174 -9.709 1.00 94.62 93 LEU A O 1
ATOM 762 N N . LEU A 1 94 ? -1.558 -3.037 -10.377 1.00 95.25 94 LEU A N 1
ATOM 763 C CA . LEU A 1 94 ? -2.867 -2.714 -9.803 1.00 95.25 94 LEU A CA 1
ATOM 764 C C . LEU A 1 94 ? -4.000 -3.465 -10.515 1.00 95.25 94 LEU A C 1
ATOM 766 O O . LEU A 1 94 ? -4.938 -3.917 -9.859 1.00 95.25 94 LEU A O 1
ATOM 770 N N . ALA A 1 95 ? -3.906 -3.631 -11.838 1.00 94.38 95 ALA A N 1
ATOM 771 C CA . ALA A 1 95 ? -4.845 -4.437 -12.614 1.00 94.38 95 ALA A CA 1
ATOM 772 C C . ALA A 1 95 ? -4.841 -5.898 -12.167 1.00 94.38 95 ALA A C 1
ATOM 774 O O . ALA A 1 95 ? -5.905 -6.481 -11.965 1.00 94.38 95 ALA A O 1
ATOM 775 N N . HIS A 1 96 ? -3.655 -6.460 -11.947 1.00 93.88 96 HIS A N 1
ATOM 776 C CA . HIS A 1 96 ? -3.504 -7.819 -11.459 1.00 93.88 96 HIS A CA 1
ATOM 777 C C . HIS A 1 96 ? -4.112 -8.009 -10.063 1.00 93.88 96 HIS A C 1
ATOM 779 O O . HIS A 1 96 ? -4.942 -8.896 -9.882 1.00 93.88 96 HIS A O 1
ATOM 785 N N . LEU A 1 97 ? -3.787 -7.132 -9.107 1.00 93.94 97 LEU A N 1
ATOM 786 C CA . LEU A 1 97 ? -4.350 -7.204 -7.753 1.00 93.94 97 LEU A CA 1
ATOM 787 C C . LEU A 1 97 ? -5.880 -7.077 -7.762 1.00 93.94 97 LEU A C 1
ATOM 789 O O . LEU A 1 97 ? -6.574 -7.814 -7.062 1.00 93.94 97 LEU A O 1
ATOM 793 N N . TYR A 1 98 ? -6.427 -6.184 -8.593 1.00 94.62 98 TYR A N 1
ATOM 794 C CA . TYR A 1 98 ? -7.874 -6.064 -8.762 1.00 94.62 98 TYR A CA 1
ATOM 795 C C . TYR A 1 98 ? -8.511 -7.351 -9.303 1.00 94.62 98 TYR A C 1
ATOM 797 O O . TYR A 1 98 ? -9.588 -7.726 -8.851 1.00 94.62 98 TYR A O 1
ATOM 805 N N . GLN A 1 99 ? -7.867 -8.036 -10.250 1.00 92.94 99 GLN A N 1
ATOM 806 C CA . GLN A 1 99 ? -8.374 -9.297 -10.798 1.00 92.94 99 GLN A CA 1
ATOM 807 C C . GLN A 1 99 ? -8.364 -10.431 -9.767 1.00 92.94 99 GLN A C 1
ATOM 809 O O . GLN A 1 99 ? -9.289 -11.240 -9.758 1.00 92.94 99 GLN A O 1
ATOM 814 N N . GLU A 1 100 ? -7.361 -10.479 -8.887 1.00 92.31 100 GLU A N 1
ATOM 815 C CA . GLU A 1 100 ? -7.280 -11.491 -7.827 1.00 92.31 100 GLU A CA 1
ATOM 816 C C . GLU A 1 100 ? -8.314 -11.263 -6.719 1.00 92.31 100 GLU A C 1
ATOM 818 O O . GLU A 1 100 ? -8.856 -12.224 -6.171 1.00 92.31 100 GLU A O 1
ATOM 823 N N . ASN A 1 101 ? -8.621 -10.002 -6.393 1.00 90.69 101 ASN A N 1
ATOM 824 C CA . ASN A 1 101 ? -9.561 -9.680 -5.324 1.00 90.69 101 ASN A CA 1
ATOM 825 C C . ASN A 1 101 ? -10.456 -8.461 -5.633 1.00 90.69 101 ASN A C 1
ATOM 827 O O . ASN A 1 101 ? -10.356 -7.414 -4.980 1.00 90.69 101 ASN A O 1
ATOM 831 N N . PRO A 1 102 ? -11.387 -8.581 -6.597 1.00 91.00 102 PRO A N 1
ATOM 832 C CA . PRO A 1 102 ? -12.161 -7.440 -7.086 1.00 91.00 102 PRO A CA 1
ATOM 833 C C . PRO A 1 102 ? -13.160 -6.900 -6.059 1.00 91.00 102 PRO A C 1
ATOM 835 O O . PRO A 1 102 ? -13.494 -5.717 -6.095 1.00 91.00 102 PRO A O 1
ATOM 838 N N . LYS A 1 103 ? -13.643 -7.751 -5.141 1.00 90.25 103 LYS A N 1
ATOM 839 C CA . LYS A 1 103 ? -14.603 -7.353 -4.100 1.00 90.25 103 LYS A CA 1
ATOM 840 C C . LYS A 1 103 ? -13.969 -6.381 -3.108 1.00 90.25 103 LYS A C 1
ATOM 842 O O . LYS A 1 103 ? -14.532 -5.319 -2.853 1.00 90.25 103 LYS A O 1
ATOM 847 N N . HIS A 1 104 ? -12.793 -6.723 -2.589 1.00 90.25 104 HIS A N 1
ATOM 848 C CA . HIS A 1 104 ? -12.106 -5.898 -1.598 1.00 90.25 104 HIS A CA 1
ATOM 849 C C . HIS A 1 104 ? -11.377 -4.715 -2.249 1.00 90.25 104 HIS A C 1
ATOM 851 O O . HIS A 1 104 ? -11.426 -3.598 -1.745 1.00 90.25 104 HIS A O 1
ATOM 857 N N . LEU A 1 105 ? -10.811 -4.901 -3.444 1.00 92.56 105 LEU A N 1
ATOM 858 C CA . LEU A 1 105 ? -10.053 -3.863 -4.148 1.00 92.56 105 LEU A CA 1
ATOM 859 C C . LEU A 1 105 ? -10.880 -3.094 -5.190 1.00 92.56 105 LEU A C 1
ATOM 861 O O . LEU A 1 105 ? -10.335 -2.568 -6.160 1.00 92.56 105 LEU A O 1
ATOM 865 N N . HIS A 1 106 ? -12.197 -2.981 -5.000 1.00 91.38 106 HIS A N 1
ATOM 866 C CA . HIS A 1 106 ? -13.098 -2.322 -5.955 1.00 91.38 106 HIS A CA 1
ATOM 867 C C . HIS A 1 106 ? -12.702 -0.866 -6.271 1.00 91.38 106 HIS A C 1
ATOM 869 O O . HIS A 1 106 ? -12.956 -0.375 -7.372 1.00 91.38 106 HIS A O 1
ATOM 875 N N . PHE A 1 107 ? -12.040 -0.173 -5.337 1.00 89.75 107 PHE A N 1
ATOM 876 C CA . PHE A 1 107 ? -11.532 1.186 -5.535 1.00 89.75 107 PHE A CA 1
ATOM 877 C C . PHE A 1 107 ? -10.474 1.271 -6.648 1.00 89.75 107 PHE A C 1
ATOM 879 O O . PHE A 1 107 ? -10.287 2.341 -7.232 1.00 89.75 107 PHE A O 1
ATOM 886 N N . LEU A 1 108 ? -9.806 0.158 -6.982 1.00 92.44 108 LEU A N 1
ATOM 887 C CA . LEU A 1 108 ? -8.880 0.076 -8.111 1.00 92.44 108 LEU A CA 1
ATOM 888 C C . LEU A 1 108 ? -9.604 0.101 -9.455 1.00 92.44 108 LEU A C 1
ATOM 890 O O . LEU A 1 108 ? -8.989 0.490 -10.445 1.00 92.44 108 LEU A O 1
ATOM 894 N N . ARG A 1 109 ? -10.909 -0.212 -9.511 1.00 89.69 109 ARG A N 1
ATOM 895 C CA . ARG A 1 109 ? -11.692 -0.239 -10.758 1.00 89.69 109 ARG A CA 1
ATOM 896 C C . ARG A 1 109 ? -11.505 1.033 -11.588 1.00 89.69 109 ARG A C 1
ATOM 898 O O . ARG A 1 109 ? -11.301 0.942 -12.794 1.00 89.69 109 ARG A O 1
ATOM 905 N N . ARG A 1 110 ? -11.512 2.211 -10.950 1.00 84.56 110 ARG A N 1
ATOM 906 C CA . ARG A 1 110 ? -11.322 3.511 -11.628 1.00 84.56 110 ARG A CA 1
ATOM 907 C C . ARG A 1 110 ? -9.940 3.664 -12.275 1.00 84.56 110 ARG A C 1
ATOM 909 O O . ARG A 1 110 ? -9.803 4.355 -13.276 1.00 84.56 110 ARG A O 1
ATOM 916 N N . LEU A 1 111 ? -8.927 3.027 -11.691 1.00 81.94 111 LEU A N 1
ATOM 917 C CA . LEU A 1 111 ? -7.535 3.098 -12.132 1.00 81.94 111 LE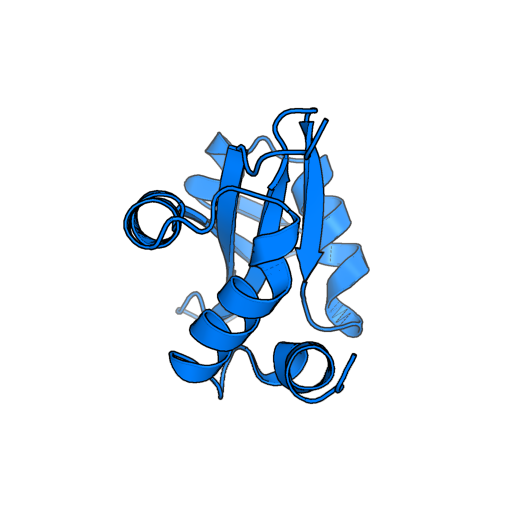U A CA 1
ATOM 918 C C . LEU A 1 111 ? -7.246 2.086 -13.243 1.00 81.94 111 LEU A C 1
ATOM 920 O O . LEU A 1 111 ? -6.425 2.363 -14.104 1.00 81.94 111 LEU A O 1
ATOM 924 N N . VAL A 1 112 ? -7.935 0.942 -13.232 1.00 82.25 112 VAL A N 1
ATOM 925 C CA . VAL A 1 112 ? -7.733 -0.143 -14.210 1.00 82.25 112 VAL A CA 1
ATOM 926 C C . VAL A 1 112 ? -8.663 -0.038 -15.422 1.00 82.25 112 VAL A C 1
ATOM 928 O O . VAL A 1 112 ? -8.352 -0.584 -16.470 1.00 82.25 112 VAL A O 1
ATOM 931 N N . SER A 1 113 ? -9.803 0.653 -15.289 1.00 68.88 113 SER A N 1
ATOM 932 C CA . SER A 1 113 ? -10.796 0.813 -16.369 1.00 68.88 113 SER A CA 1
ATOM 933 C C . SER A 1 113 ? -10.614 2.098 -17.180 1.00 68.88 113 SER A C 1
ATOM 935 O O . SER A 1 113 ? -11.388 2.339 -18.101 1.00 68.88 113 SER A O 1
ATOM 937 N N . SER A 1 114 ? -9.646 2.944 -16.822 1.00 50.84 114 SER A N 1
ATOM 938 C CA . SER A 1 114 ? -9.337 4.147 -17.595 1.00 50.84 114 SER A CA 1
ATOM 939 C C . SER A 1 114 ? -8.345 3.767 -18.697 1.00 50.84 114 SER A C 1
ATOM 941 O O . SER A 1 114 ? -7.216 3.406 -18.355 1.00 50.84 114 SER A O 1
ATOM 943 N N . PRO A 1 115 ? -8.724 3.805 -19.989 1.00 42.00 115 PRO A N 1
ATOM 944 C CA . PRO A 1 115 ? -7.736 3.724 -21.053 1.00 42.00 115 PRO A CA 1
ATOM 945 C C . PRO A 1 115 ? -6.839 4.963 -20.938 1.00 42.00 115 PRO A C 1
ATOM 947 O O . PRO A 1 115 ? -7.349 6.082 -20.851 1.00 42.00 115 PRO A O 1
ATOM 950 N N . GLN A 1 116 ? -5.526 4.746 -20.844 1.00 43.41 116 GLN A N 1
ATOM 951 C CA . GLN A 1 116 ? -4.553 5.793 -21.164 1.00 43.41 116 GLN A CA 1
ATOM 952 C C . GLN A 1 116 ? -4.520 5.988 -22.676 1.00 43.41 116 GLN A C 1
ATOM 954 O O . GLN A 1 116 ? -4.634 4.963 -23.388 1.00 43.41 116 GLN A O 1
#

Organism: NCBI:txid392015

=== Feature glossary ===
Reading guide. The protein is described through the following features:

Foldseek 3Di. A 3Di character summarizes, for each residue, the relative orientation of the Cα frame of its nearest spatial neighbor. Because it encodes fold topology rather than chemistry, 3Di alignments detect remote structural similarity that sequence alignment misses.

Contact-map, Ramachandran, and PAE plots. Plot images: a contact map (which residues are close in 3D, as an N×N binary image), a Ramachandran scatter (backbone torsion angles, revealing secondary-structure composition at a glance), and — for AlphaFold structures — a PAE heatmap (pairwise prediction confidence).

Radius of gyration, Cα contacts, bounding box. Radius of gyration (Rg) is the root-mean-square distance of Cα atoms from their centroid — a single number for overall size and compactness. A globular domain of N residues has Rg ≈ 2.2·N^0.38 Å; an extended or disordered chain has a much larger Rg. The Cα contact count is the number of residue pairs whose Cα atoms are within 8 Å and are more than four positions apart in sequence — a standard proxy for tertiary packing density. The bounding box is the smallest axis-aligned box enclosing all Cα atoms.

Secondary structure (8-state, DSSP). Eight-state secondary structure (DSSP): H is the canonical α-helix, G the tighter 3₁₀-helix, I the wider π-helix; E/B are β-structure, T and S are turns and bends, and '-' is everything else. DSSP derives these from the pattern of main-chain N–H···O=C hydrogen bonds, not from the sequence.

B-factor. B-factor (Debye–Waller factor) reflects atomic displacement in the crystal lattice. It is an experimental observable (units Å²), not a prediction; low values mean the atom is pinned down, high values mean it moves or is heterogeneous across the crystal.

pLDDT. pLDDT is the predicted lDDT-Cα score: AlphaFold's confidence that the local environment of each residue (all inter-atomic distances within 15 Å) is correctly placed. It is a per-residue number between 0 and 100, with higher meaning more reliable.

Nearest PDB structures. Nearest PDB neighbors are the top structural matches found by Foldseek when searching this structure against the entire Protein Data Bank. Each hit reports a TM-score (0 to 1; >0.5 almost always implies the same fold) and an E-value. These are *structural* homologs — they may share no detectable sequence similarity.

Solvent-accessible surface area. Accessible surface area quantifies burial. A residue with SASA near zero is packed into the hydrophobic core; one with SASA >100 Å² sits on the surface. Computed here via the Shrake–Rupley numerical algorithm with a 1.4 Å probe.

Rendered structure images. Structure images are PyMOL renders from six orthogonal camera directions. Cartoon representation draws helices as coils and strands as arrows; sticks shows the backbone as bonds; surface shows the solvent-excluded envelope. Rainbow coloring maps sequence position to hue (blue→red, N→C); chain coloring assigns a distinct color per polypeptide.

Backbone torsions (φ/ψ). φ (phi) and ψ (psi) are the two rotatable backbone dihedrals per residue: φ is the C(i-1)–N–Cα–C torsion, ψ is the N–Cα–C–N(i+1) torsion, both in degrees on (−180°, 180°]. α-helical residues cluster near (−60°, −45°); β-strand residues near (−120°, +130°). A Ramachandran plot is simply a scatter of (φ, ψ) for every residue.

Predicted aligned error. Predicted Aligned Error (PAE) is an AlphaFold confidence matrix: entry (i, j) is the expected error in the position of residue j, in ångströms, when the prediction is superimposed on the true structure at residue i. Low PAE within a block of residues means that block is internally rigid and well-predicted; high PAE between two blocks means their relative placement is uncertain even if each block individually is confident.

mmCIF coordinates. Structure coordinates are given as an mmCIF _atom_site loop: one row per atom with elemen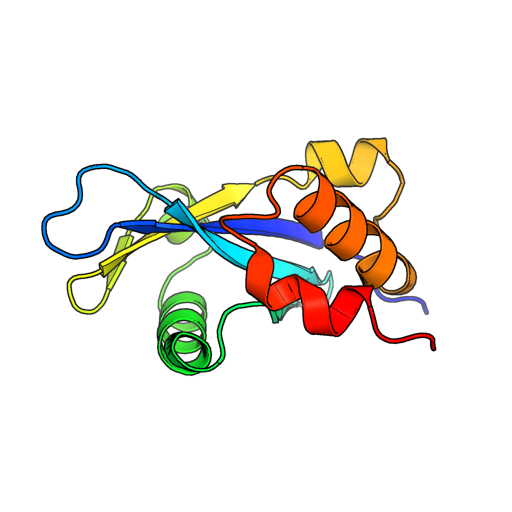t, residue name, chain id, sequence number, and x/y/z position in Å. Only the four main-chain atoms per residue are included here; side chains are omitted to keep the record compact.

InterPro / GO / CATH / organism. Database cross-references. InterPro integrates a dozen domain/family signature databases into unified entries with residue-range hits. GO terms attach function/process/location labels with evidence codes. CATH codes position the fold in a four-level structural taxonomy. Organism is the NCBI-taxonomy species name.

Secondary structure (3-state, P-SEA). SS3 is a coarse helix/strand/coil call (letters a/b/c) made by the P-SEA algorithm from inter-Cα distances and dihedrals. It is less detailed than DSSP but needs only Cα positions.

Sequence. Sequence gives the chain of amino acids in standard one-letter code (A=alanine, C=cysteine, …, Y=tyrosine), read N→C. It is the only feature that is directly encoded by the gene; all structural features are derived from the folded form of this sequence.